Protein AF-A0A2I0PU85-F1 (afdb_monomer_lite)

Radius of gyration: 29.71 Å; chains: 1; bounding box: 86×50×60 Å

Secondary structure (DSSP, 8-state):
---------------PPPP-------------------------TTS--EEEETTT--EE-TTT-BGGGTB-TT--GGGS-TT---TTT---SSS---GGGEEEE---EEEETTT--EEETTT-BGGGTB-TT--STTS-TT-B-TTTTT-TTTHHHH---BGGGEEE---

Sequence (171 aa):
MVGKPEGTKVTAAARKKTPVKSAVKVQPKKTVKKSAAKRGTKKSAATAVRYKCRLCGYIYSPLRGEPHNGIPAGTPFEDLPDTYLCPVCGYQGKGKIGKWGFEEWSPTRYLCSMCSYVYDEKRGEPHRGIKPGTKFEDLPDDYVCPVCAQDPKIRMQFGKVFKQGFEPLQA

Structure (mmCIF, N/CA/C/O backbone):
data_AF-A0A2I0PU85-F1
#
_entry.id   AF-A0A2I0PU85-F1
#
loop_
_atom_site.group_PDB
_atom_site.id
_atom_site.type_symbol
_atom_site.label_atom_id
_atom_site.label_alt_id
_atom_site.label_comp_id
_atom_site.label_asym_id
_atom_site.label_entity_id
_atom_site.label_seq_id
_atom_site.pdbx_PDB_ins_code
_atom_site.Cartn_x
_atom_site.Cartn_y
_atom_site.Cartn_z
_atom_site.occupancy
_atom_site.B_iso_or_equiv
_atom_site.auth_seq_id
_atom_site.auth_comp_id
_atom_site.auth_asym_id
_atom_site.auth_atom_id
_atom_site.pdbx_PDB_model_num
ATOM 1 N N . MET A 1 1 ? -68.448 -28.374 -24.353 1.00 41.25 1 MET A N 1
ATOM 2 C CA . MET A 1 1 ? -68.102 -29.159 -23.151 1.00 41.25 1 MET A CA 1
ATOM 3 C C . MET A 1 1 ? -67.106 -28.346 -22.338 1.00 41.25 1 MET A C 1
ATOM 5 O O . MET A 1 1 ? -66.089 -27.986 -22.905 1.00 41.25 1 MET A O 1
ATOM 9 N N . VAL A 1 2 ? -67.462 -28.040 -21.081 1.00 50.91 2 VAL A N 1
ATOM 10 C CA . VAL A 1 2 ? -66.603 -27.609 -19.949 1.00 50.91 2 VAL A CA 1
ATOM 11 C C . VAL A 1 2 ? -65.768 -26.334 -20.197 1.00 50.91 2 VAL A C 1
ATOM 13 O O . VAL A 1 2 ? -64.812 -26.338 -20.951 1.00 50.91 2 VAL A O 1
ATOM 16 N N . GLY A 1 3 ? -66.107 -25.159 -19.665 1.00 39.75 3 GLY A N 1
ATOM 17 C CA . GLY A 1 3 ? -66.271 -24.859 -18.240 1.00 39.75 3 GLY A CA 1
ATOM 18 C C . GLY A 1 3 ? -65.066 -24.022 -17.785 1.00 39.75 3 GLY A C 1
ATOM 19 O O . GLY A 1 3 ? -63.984 -24.562 -17.589 1.00 39.75 3 GLY A O 1
ATOM 20 N N . LYS A 1 4 ? -65.236 -22.699 -17.672 1.00 50.06 4 LYS A N 1
ATOM 21 C CA . LYS A 1 4 ? -64.219 -21.745 -17.198 1.00 50.06 4 LYS A CA 1
ATOM 22 C C . LYS A 1 4 ? -64.667 -21.226 -15.822 1.00 50.06 4 LYS A C 1
ATOM 24 O O . LYS A 1 4 ? -65.706 -20.571 -15.794 1.00 50.06 4 LYS A O 1
ATOM 29 N N . PRO A 1 5 ? -63.958 -21.503 -14.713 1.00 54.19 5 PRO A N 1
ATOM 30 C CA . PRO A 1 5 ? -64.242 -20.864 -13.424 1.00 54.19 5 PRO A CA 1
ATOM 31 C C . PRO A 1 5 ? -63.604 -19.459 -13.391 1.00 54.19 5 PRO A C 1
ATOM 33 O O . PRO A 1 5 ? -62.509 -19.258 -13.916 1.00 54.19 5 PRO A O 1
ATOM 36 N N . GLU A 1 6 ? -64.383 -18.415 -13.087 1.00 38.94 6 GLU A N 1
ATOM 37 C CA . GLU A 1 6 ? -64.541 -17.787 -11.754 1.00 38.94 6 GLU A CA 1
ATOM 38 C C . GLU A 1 6 ? -63.196 -17.262 -11.201 1.00 38.94 6 GLU A C 1
ATOM 40 O O . GLU A 1 6 ? -62.241 -18.007 -11.058 1.00 38.94 6 GLU A O 1
ATOM 45 N N . GLY A 1 7 ? -62.972 -15.977 -10.920 1.00 40.56 7 GLY A N 1
ATOM 46 C CA . GLY A 1 7 ? -63.880 -14.970 -10.384 1.00 40.56 7 GLY A CA 1
ATOM 47 C C . GLY A 1 7 ? -63.516 -14.704 -8.921 1.00 40.56 7 GLY A C 1
ATOM 48 O O . GLY A 1 7 ? -64.234 -15.151 -8.039 1.00 40.56 7 GLY A O 1
ATOM 49 N N . THR A 1 8 ? -62.433 -13.961 -8.648 1.00 41.56 8 THR A N 1
ATOM 50 C CA . THR A 1 8 ? -62.099 -13.523 -7.277 1.00 41.56 8 THR A CA 1
ATOM 51 C C . THR A 1 8 ? -61.961 -12.008 -7.215 1.00 41.56 8 THR A C 1
ATOM 53 O O . THR A 1 8 ? -61.040 -11.410 -7.770 1.00 41.56 8 THR A O 1
ATOM 56 N N . LYS A 1 9 ? -62.926 -11.398 -6.521 1.00 42.59 9 LYS A N 1
ATOM 57 C CA . LYS A 1 9 ? -62.986 -9.987 -6.135 1.00 42.59 9 LYS A CA 1
ATOM 58 C C . LYS A 1 9 ? -61.794 -9.616 -5.251 1.00 42.59 9 LYS A C 1
ATOM 60 O O . LYS A 1 9 ? -61.549 -10.277 -4.248 1.00 42.59 9 LYS A O 1
ATOM 65 N N . VAL A 1 10 ? -61.158 -8.484 -5.543 1.00 40.62 10 VAL A N 1
ATOM 66 C CA . VAL A 1 10 ? -60.330 -7.760 -4.570 1.00 40.62 10 VAL A CA 1
ATOM 67 C C . VAL A 1 10 ? -61.111 -6.518 -4.151 1.00 40.62 10 VAL A C 1
ATOM 69 O O . VAL A 1 10 ? -61.291 -5.583 -4.926 1.00 40.62 10 VAL A O 1
ATOM 72 N N . THR A 1 11 ? -61.654 -6.545 -2.938 1.00 37.84 11 THR A N 1
ATOM 73 C CA . THR A 1 11 ? -62.375 -5.424 -2.329 1.00 37.84 11 THR A CA 1
ATOM 74 C C . THR A 1 11 ? -61.402 -4.411 -1.736 1.00 37.84 11 THR A C 1
ATOM 76 O O . THR A 1 11 ? -60.518 -4.766 -0.958 1.00 37.84 11 THR A O 1
ATOM 79 N N . ALA A 1 12 ? -61.614 -3.138 -2.069 1.00 40.38 12 ALA A N 1
ATOM 80 C CA . ALA A 1 12 ? -60.978 -1.989 -1.445 1.00 40.38 12 ALA A CA 1
ATOM 81 C C . ALA A 1 12 ? -61.403 -1.846 0.028 1.00 40.38 12 ALA A C 1
ATOM 83 O O . ALA A 1 12 ? -62.591 -1.887 0.342 1.00 40.38 12 ALA A O 1
ATOM 84 N N . ALA A 1 13 ? -60.439 -1.610 0.922 1.00 39.91 13 ALA A N 1
ATOM 85 C CA . ALA A 1 13 ? -60.692 -1.195 2.298 1.00 39.91 13 ALA A CA 1
ATOM 86 C C . ALA A 1 13 ? -59.975 0.131 2.576 1.00 39.91 13 ALA A C 1
ATOM 88 O O . ALA A 1 13 ? -58.750 0.204 2.691 1.00 39.91 13 ALA A O 1
ATOM 89 N N . ALA A 1 14 ? -60.779 1.189 2.671 1.00 44.66 14 ALA A N 1
ATOM 90 C CA . ALA A 1 14 ? -60.387 2.521 3.092 1.00 44.66 14 ALA A CA 1
ATOM 91 C C . ALA A 1 14 ? -59.813 2.495 4.519 1.00 44.66 14 ALA A C 1
ATOM 93 O O . ALA A 1 14 ? -60.492 2.112 5.474 1.00 44.66 14 ALA A O 1
ATOM 94 N N . ARG A 1 15 ? -58.565 2.946 4.684 1.00 48.22 15 ARG A N 1
ATOM 95 C CA . ARG A 1 15 ? -57.975 3.201 6.003 1.00 48.22 15 ARG A CA 1
ATOM 96 C C . ARG A 1 15 ? -58.310 4.624 6.444 1.00 48.22 15 ARG A C 1
ATOM 98 O O . ARG A 1 15 ? -57.874 5.604 5.845 1.00 48.22 15 ARG A O 1
ATOM 105 N N . LYS A 1 16 ? -59.126 4.702 7.495 1.00 41.44 16 LYS A N 1
ATOM 106 C CA . LYS A 1 16 ? -59.540 5.922 8.193 1.00 41.44 16 LYS A CA 1
ATOM 107 C C . LYS A 1 16 ? -58.315 6.625 8.795 1.00 41.44 16 LYS A C 1
ATOM 109 O O . LYS A 1 16 ? -57.494 5.987 9.450 1.00 41.44 16 LYS A O 1
ATOM 114 N N . LYS A 1 17 ? -58.206 7.938 8.568 1.00 44.88 17 LYS A N 1
ATOM 115 C CA . LYS A 1 17 ? -57.221 8.819 9.209 1.00 44.88 17 LYS A CA 1
ATOM 116 C C . LYS A 1 17 ? -57.686 9.124 10.634 1.00 44.88 17 LYS A C 1
ATOM 118 O O . LYS A 1 17 ? -58.741 9.726 10.812 1.00 44.88 17 LYS A O 1
ATOM 123 N N . THR A 1 18 ? -56.896 8.733 11.626 1.00 39.25 18 THR A N 1
ATOM 124 C CA . THR A 1 18 ? -57.091 9.130 13.027 1.00 39.25 18 THR A CA 1
ATOM 125 C C . THR A 1 18 ? -56.241 10.371 13.315 1.00 39.25 18 THR A C 1
ATOM 127 O O . THR A 1 18 ? -55.058 10.371 12.966 1.00 39.25 18 THR A O 1
ATOM 130 N N . PRO A 1 19 ? -56.785 11.430 13.941 1.00 48.12 19 PRO A N 1
ATOM 131 C CA . PRO A 1 19 ? -55.993 12.568 14.375 1.00 48.12 19 PRO A CA 1
ATOM 132 C C . PRO A 1 19 ? -55.346 12.232 15.719 1.00 48.12 19 PRO A C 1
ATOM 134 O O . PRO A 1 19 ? -56.034 11.873 16.672 1.00 48.12 19 PRO A O 1
ATOM 137 N N . VAL A 1 20 ? -54.027 12.371 15.817 1.00 46.03 20 VAL A N 1
ATOM 138 C CA . VAL A 1 20 ? -53.319 12.276 17.099 1.00 46.03 20 VAL A CA 1
ATOM 139 C C . VAL A 1 20 ? -52.829 13.675 17.455 1.00 46.03 20 VAL A C 1
ATOM 141 O O . VAL A 1 20 ? -51.819 14.151 16.947 1.00 46.03 20 VAL A O 1
ATOM 144 N N . LYS A 1 21 ? -53.591 14.363 18.309 1.00 43.50 21 LYS A N 1
ATOM 145 C CA . LYS A 1 21 ? -53.081 15.464 19.127 1.00 43.50 21 LYS A CA 1
ATOM 146 C C . LYS A 1 21 ? -52.653 14.846 20.448 1.00 43.50 21 LYS A C 1
ATOM 148 O O . LYS A 1 21 ? -53.506 14.293 21.134 1.00 43.50 21 LYS A O 1
ATOM 153 N N . SER A 1 22 ? -51.386 14.972 20.827 1.00 37.56 22 SER A N 1
ATOM 154 C CA . SER A 1 22 ? -51.010 15.130 22.235 1.00 37.56 22 SER A CA 1
ATOM 155 C C . SER A 1 22 ? -49.571 15.599 22.366 1.00 37.56 22 SER A C 1
ATOM 157 O O . SER A 1 22 ? -48.635 15.022 21.821 1.00 37.56 22 SER A O 1
ATOM 159 N N . ALA A 1 23 ? -49.453 16.702 23.090 1.00 44.97 23 ALA A N 1
ATOM 160 C CA . ALA A 1 23 ? -48.234 17.360 23.486 1.00 44.97 23 ALA A CA 1
ATOM 161 C C . ALA A 1 23 ? -47.425 16.486 24.453 1.00 44.97 23 ALA A C 1
ATOM 163 O O . ALA A 1 23 ? -47.966 16.000 25.443 1.00 44.97 23 ALA A O 1
ATOM 164 N N . VAL A 1 24 ? -46.114 16.380 24.222 1.00 37.47 24 VAL A N 1
ATOM 165 C CA . VAL A 1 24 ? -45.148 15.975 25.252 1.00 37.47 24 VAL A CA 1
ATOM 166 C C . VAL A 1 24 ? -43.969 16.950 25.247 1.00 37.47 24 VAL A C 1
ATOM 168 O O . VAL A 1 24 ? -43.038 16.868 24.456 1.00 37.47 24 VAL A O 1
ATOM 171 N N . LYS A 1 25 ? -44.113 17.937 26.134 1.00 37.56 25 LYS A N 1
ATOM 172 C CA . LYS A 1 25 ? -43.123 18.565 27.022 1.00 37.56 25 LYS A CA 1
ATOM 173 C C . LYS A 1 25 ? -41.637 18.440 26.627 1.00 37.56 25 LYS A C 1
ATOM 175 O O . LYS A 1 25 ? -40.956 17.478 26.970 1.00 37.56 25 LYS A O 1
ATOM 180 N N . VAL A 1 26 ? -41.123 19.515 26.031 1.00 38.62 26 VAL A N 1
ATOM 181 C CA . VAL A 1 26 ? -39.693 19.850 25.976 1.00 38.62 26 VAL A CA 1
ATOM 182 C C . VAL A 1 26 ? -39.191 20.140 27.394 1.00 38.62 26 VAL A C 1
ATOM 184 O O . VAL A 1 26 ? -39.757 20.973 28.099 1.00 38.62 26 VAL A O 1
ATOM 187 N N . GLN A 1 27 ? -38.120 19.460 27.803 1.00 41.78 27 GLN A N 1
ATOM 188 C CA . GLN A 1 27 ? -37.343 19.745 29.011 1.00 41.78 27 GLN A CA 1
ATOM 189 C C . GLN A 1 27 ? -35.835 19.575 28.730 1.00 41.78 27 GLN A C 1
ATOM 191 O O . GLN A 1 27 ? -35.460 18.980 27.721 1.00 41.78 27 GLN A O 1
ATOM 196 N N . PRO A 1 28 ? -34.969 20.210 29.539 1.00 38.53 28 PRO A N 1
ATOM 197 C CA . PRO A 1 28 ? -33.963 21.138 29.036 1.00 38.53 28 PRO A CA 1
ATOM 198 C C . PRO A 1 28 ? -32.582 20.526 28.789 1.00 38.53 28 PRO A C 1
ATOM 200 O O . PRO A 1 28 ? -32.187 19.508 29.353 1.00 38.53 28 PRO A O 1
ATOM 203 N N . LYS A 1 29 ? -31.831 21.260 27.962 1.00 44.62 29 LYS A N 1
ATOM 204 C CA . LYS A 1 29 ? -30.399 21.141 27.678 1.00 44.62 29 LYS A CA 1
ATOM 205 C C . LYS A 1 29 ? -29.598 20.858 28.959 1.00 44.62 29 LYS A C 1
ATOM 207 O O . LYS A 1 29 ? -29.402 21.759 29.772 1.00 44.62 29 LYS A O 1
ATOM 212 N N . LYS A 1 30 ? -29.070 19.637 29.106 1.00 32.72 30 LYS A N 1
ATOM 213 C CA . LYS A 1 30 ? -27.942 19.381 30.009 1.00 32.72 30 LYS A CA 1
ATOM 214 C C . LYS A 1 30 ? -26.648 19.611 29.241 1.00 32.72 30 LYS A C 1
ATOM 216 O O . LYS A 1 30 ? -26.275 18.870 28.339 1.00 32.72 30 LYS A O 1
ATOM 221 N N . THR A 1 31 ? -26.028 20.718 29.607 1.00 37.00 31 THR A N 1
ATOM 222 C CA . THR A 1 31 ? -24.678 21.161 29.294 1.00 37.00 31 THR A CA 1
ATOM 223 C C . THR A 1 31 ? -23.666 20.033 29.493 1.00 37.00 31 THR A C 1
ATOM 225 O O . THR A 1 31 ? -23.264 19.723 30.614 1.00 37.00 31 THR A O 1
ATOM 228 N N . VAL A 1 32 ? -23.206 19.437 28.391 1.00 35.09 32 VAL A N 1
ATOM 229 C CA . VAL A 1 32 ? -21.965 18.659 28.408 1.00 35.09 32 VAL A CA 1
ATOM 230 C C . VAL A 1 32 ? -20.827 19.663 28.523 1.00 35.09 32 VAL A C 1
ATOM 232 O O . VAL A 1 32 ? -20.550 20.445 27.611 1.00 35.09 32 VAL A O 1
ATOM 235 N N . LYS A 1 33 ? -20.224 19.685 29.710 1.00 33.19 33 LYS A N 1
ATOM 236 C CA . LYS A 1 33 ? -19.047 20.480 30.033 1.00 33.19 33 LYS A CA 1
ATOM 237 C C . LYS A 1 33 ? -17.929 20.113 29.056 1.00 33.19 33 LYS A C 1
ATOM 239 O O . LYS A 1 33 ? -17.494 18.965 29.001 1.00 33.19 33 LYS A O 1
ATOM 244 N N . LYS A 1 34 ? -17.470 21.114 28.299 1.00 40.72 34 LYS A N 1
ATOM 245 C CA . LYS A 1 34 ? -16.175 21.114 27.614 1.00 40.72 34 LYS A CA 1
ATOM 246 C C . LYS A 1 34 ? -15.091 20.894 28.669 1.00 40.72 34 LYS A C 1
ATOM 248 O O . LYS A 1 34 ? -14.683 21.841 29.335 1.00 40.72 34 LYS A O 1
ATOM 253 N N . SER A 1 35 ? -14.631 19.658 28.810 1.00 37.69 35 SER A N 1
ATOM 254 C CA . SER A 1 35 ? -13.388 19.367 29.513 1.00 37.69 35 SER A CA 1
ATOM 255 C C . SER A 1 35 ? -12.256 19.372 28.496 1.00 37.69 35 SER A C 1
ATOM 257 O O . SER A 1 35 ? -12.188 18.530 27.607 1.00 37.69 35 SER A O 1
ATOM 259 N N . ALA A 1 36 ? -11.446 20.420 28.625 1.00 37.94 36 ALA A N 1
ATOM 260 C CA . ALA A 1 36 ? -10.129 20.667 28.061 1.00 37.94 36 ALA A CA 1
ATOM 261 C C . ALA A 1 36 ? -9.517 19.516 27.242 1.00 37.94 36 ALA A C 1
ATOM 263 O O . ALA A 1 36 ? -8.975 18.553 27.786 1.00 37.94 36 ALA A O 1
ATOM 264 N N . ALA A 1 37 ? -9.504 19.702 25.921 1.00 33.12 37 ALA A N 1
ATOM 265 C CA . ALA A 1 37 ? -8.564 19.028 25.043 1.00 33.12 37 ALA A CA 1
ATOM 266 C C . ALA A 1 37 ? -7.142 19.423 25.473 1.00 33.12 37 ALA A C 1
ATOM 268 O O . ALA A 1 37 ? -6.676 20.533 25.202 1.00 33.12 37 ALA A O 1
ATOM 269 N N . LYS A 1 38 ? -6.459 18.519 26.186 1.00 37.50 38 LYS A N 1
ATOM 270 C CA . LYS A 1 38 ? -5.011 18.601 26.368 1.00 37.50 38 LYS A CA 1
ATOM 271 C C . LYS A 1 38 ? -4.380 18.523 24.983 1.00 37.50 38 LYS A C 1
ATOM 273 O O . LYS A 1 38 ? -4.547 17.552 24.251 1.00 37.50 38 LYS A O 1
ATOM 278 N N . ARG A 1 39 ? -3.689 19.606 24.647 1.00 46.16 39 ARG A N 1
ATOM 279 C CA . ARG A 1 39 ? -2.899 19.831 23.442 1.00 46.16 39 ARG A CA 1
ATOM 280 C C . ARG A 1 39 ? -1.765 18.800 23.402 1.00 46.16 39 ARG A C 1
ATOM 282 O O . ARG A 1 39 ? -0.688 19.042 23.933 1.00 46.16 39 ARG A O 1
ATOM 289 N N . GLY A 1 40 ? -2.060 17.631 22.838 1.00 39.81 40 GLY A N 1
ATOM 290 C CA . GLY A 1 40 ? -1.097 16.581 22.530 1.00 39.81 40 GLY A CA 1
ATOM 291 C C . GLY A 1 40 ? -0.293 16.960 21.292 1.00 39.81 40 GLY A C 1
ATOM 292 O O . GLY A 1 40 ? -0.832 17.431 20.293 1.00 39.81 40 GLY A O 1
ATOM 293 N N . THR A 1 41 ? 1.016 16.824 21.411 1.00 38.12 41 THR A N 1
ATOM 294 C CA . THR A 1 41 ? 2.051 17.127 20.424 1.00 38.12 41 THR A CA 1
ATOM 295 C C . THR A 1 41 ? 1.756 16.540 19.045 1.00 38.12 41 THR A C 1
ATOM 297 O O . THR A 1 41 ? 1.561 15.337 18.901 1.00 38.12 41 THR A O 1
ATOM 300 N N . LYS A 1 42 ? 1.789 17.403 18.021 1.00 43.69 42 LYS A N 1
ATOM 301 C CA . LYS A 1 42 ? 1.755 17.036 16.600 1.00 43.69 42 LYS A CA 1
ATOM 302 C C . LYS A 1 42 ? 2.964 16.149 16.272 1.00 43.69 42 LYS A C 1
ATOM 304 O O . LYS A 1 42 ? 4.040 16.674 15.998 1.00 43.69 42 LYS A O 1
ATOM 309 N N . LYS A 1 43 ? 2.806 14.824 16.293 1.00 43.44 43 LYS A N 1
ATOM 310 C CA . LYS A 1 43 ? 3.747 13.910 15.634 1.00 43.44 43 LYS A CA 1
ATOM 311 C C . LYS A 1 43 ? 3.242 13.663 14.210 1.00 43.44 43 LYS A C 1
ATOM 313 O O . LYS A 1 43 ? 2.052 13.479 13.987 1.00 43.44 43 LYS A O 1
ATOM 318 N N . SER A 1 44 ? 4.158 13.816 13.263 1.00 40.44 44 SER A N 1
ATOM 319 C CA . SER A 1 44 ? 3.919 14.066 11.842 1.00 40.44 44 SER A CA 1
ATOM 320 C C . SER A 1 44 ? 3.035 13.020 11.149 1.00 40.44 44 SER A C 1
ATOM 322 O O . SER A 1 44 ? 3.341 11.832 11.134 1.00 40.44 44 SER A O 1
ATOM 324 N N . ALA A 1 45 ? 1.973 13.505 10.510 1.00 47.50 45 ALA A N 1
ATOM 325 C CA . ALA A 1 45 ? 0.986 12.764 9.727 1.00 47.50 45 ALA A CA 1
ATOM 326 C C . ALA A 1 45 ? 1.491 12.337 8.322 1.00 47.50 45 ALA A C 1
ATOM 328 O O . ALA A 1 45 ? 0.698 11.995 7.458 1.00 47.50 45 ALA A O 1
ATOM 329 N N . ALA A 1 46 ? 2.795 12.376 8.039 1.00 48.88 46 ALA A N 1
ATOM 330 C CA . ALA A 1 46 ? 3.325 12.061 6.702 1.00 48.88 46 ALA A CA 1
ATOM 331 C C . ALA A 1 46 ? 3.828 10.609 6.549 1.00 48.88 46 ALA A C 1
ATOM 333 O O . ALA A 1 46 ? 4.112 10.167 5.441 1.00 48.88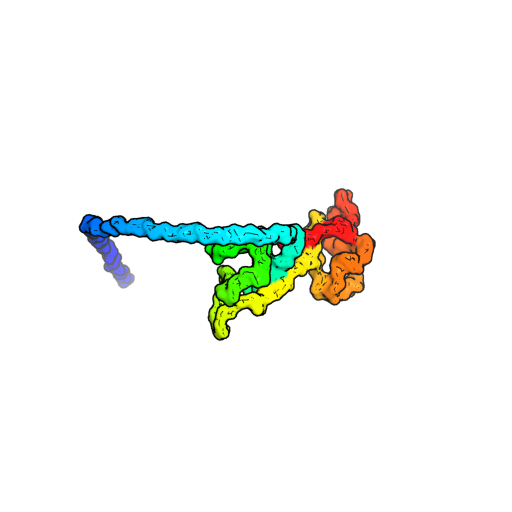 46 ALA A O 1
ATOM 334 N N . THR A 1 47 ? 3.922 9.846 7.642 1.00 56.81 47 THR A N 1
ATOM 335 C CA . THR A 1 47 ? 4.486 8.479 7.649 1.00 56.81 47 THR A CA 1
ATOM 336 C C . THR A 1 47 ? 3.690 7.576 8.591 1.00 56.81 47 THR A C 1
ATOM 338 O O . THR A 1 47 ? 4.244 6.856 9.416 1.00 56.81 47 THR A O 1
ATOM 341 N N . ALA A 1 48 ? 2.361 7.675 8.556 1.00 68.62 48 ALA A N 1
ATOM 342 C CA . ALA A 1 48 ? 1.534 6.835 9.409 1.00 68.62 48 ALA A CA 1
ATOM 343 C C . ALA A 1 48 ? 1.331 5.461 8.764 1.00 68.62 48 ALA A C 1
ATOM 345 O O . ALA A 1 48 ? 0.686 5.335 7.720 1.00 68.62 48 ALA A O 1
ATOM 346 N N . VAL A 1 49 ? 1.873 4.441 9.423 1.00 82.50 49 VAL A N 1
ATOM 347 C CA . VAL A 1 49 ? 1.575 3.033 9.166 1.00 82.50 49 VAL A CA 1
ATOM 348 C C . VAL A 1 49 ? 0.062 2.816 9.244 1.00 82.50 49 VAL A C 1
ATOM 350 O O . VAL A 1 49 ? -0.613 3.330 10.140 1.00 82.50 49 VAL A O 1
ATOM 353 N N . ARG A 1 50 ? -0.483 2.079 8.276 1.00 88.06 50 ARG A N 1
ATOM 354 C CA . ARG A 1 50 ? -1.896 1.692 8.251 1.00 88.06 50 ARG A CA 1
ATOM 355 C C . ARG A 1 50 ? -2.045 0.281 8.786 1.00 88.06 50 ARG A C 1
ATOM 357 O O . ARG A 1 50 ? -1.071 -0.446 8.916 1.00 88.06 50 ARG A O 1
ATOM 364 N N . TYR A 1 51 ? -3.271 -0.107 9.095 1.00 91.12 51 TYR A N 1
ATOM 365 C CA . TYR A 1 51 ? -3.546 -1.371 9.761 1.00 91.12 51 TYR A CA 1
ATOM 366 C C . TYR A 1 51 ? -4.690 -2.088 9.067 1.00 91.12 51 TYR A C 1
ATOM 368 O O . TYR A 1 51 ? -5.762 -1.516 8.890 1.00 91.12 51 TYR A O 1
ATOM 376 N N . LYS A 1 52 ? -4.489 -3.343 8.670 1.00 90.31 52 LYS A N 1
ATOM 377 C CA . LYS A 1 52 ? -5.490 -4.140 7.962 1.00 90.31 52 LYS A CA 1
ATOM 378 C C . LYS A 1 52 ? -6.150 -5.126 8.910 1.00 90.31 52 LYS A C 1
ATOM 380 O O . LYS A 1 52 ? -5.486 -5.918 9.567 1.00 90.31 52 LYS A O 1
ATOM 385 N N . CYS A 1 53 ? -7.474 -5.121 8.947 1.00 90.31 53 CYS A N 1
ATOM 386 C CA . CYS A 1 53 ? -8.250 -6.139 9.628 1.00 90.31 53 CYS A CA 1
ATOM 387 C C . CYS A 1 53 ? -7.995 -7.497 8.965 1.00 90.31 53 CYS A C 1
ATOM 389 O O . CYS A 1 53 ? -8.275 -7.681 7.778 1.00 90.31 53 CYS A O 1
ATOM 391 N N . ARG A 1 54 ? -7.525 -8.468 9.746 1.00 87.31 54 ARG A N 1
ATOM 392 C CA . ARG A 1 54 ? -7.211 -9.823 9.273 1.00 87.31 54 ARG A CA 1
ATOM 393 C C . ARG A 1 54 ? -8.444 -10.605 8.811 1.00 87.31 54 ARG A C 1
ATOM 395 O O . ARG A 1 54 ? -8.302 -11.567 8.069 1.00 87.31 54 ARG A O 1
ATOM 402 N N . LEU A 1 55 ? -9.643 -10.193 9.235 1.00 87.31 55 LEU A N 1
ATOM 403 C CA . LEU A 1 55 ? -10.894 -10.897 8.936 1.00 87.31 55 LEU A CA 1
ATOM 404 C C . LEU A 1 55 ? -11.567 -10.408 7.653 1.00 87.31 55 LEU A C 1
ATOM 406 O O . LEU A 1 55 ? -11.936 -11.214 6.809 1.00 87.31 55 LEU A O 1
ATOM 410 N N . CYS A 1 56 ? -11.745 -9.093 7.508 1.00 88.62 56 CYS A N 1
ATOM 411 C CA . CYS A 1 56 ? -12.476 -8.516 6.374 1.00 88.62 56 CYS A CA 1
ATOM 412 C C . CYS A 1 56 ? -11.618 -7.658 5.444 1.00 88.62 56 CYS A C 1
ATOM 414 O O . CYS A 1 56 ? -12.104 -7.176 4.427 1.00 88.62 56 CYS A O 1
ATOM 416 N N . GLY A 1 57 ? -10.351 -7.428 5.790 1.00 87.25 57 GLY A N 1
ATOM 417 C CA . GLY A 1 57 ? -9.439 -6.627 4.985 1.00 87.25 57 GLY A CA 1
ATOM 418 C C . GLY A 1 57 ? -9.650 -5.116 5.060 1.00 87.25 57 GLY A C 1
ATOM 419 O O . GLY A 1 57 ? -8.958 -4.406 4.335 1.00 87.25 57 GLY A O 1
ATOM 420 N N . TYR A 1 58 ? -10.543 -4.615 5.923 1.00 90.38 58 TYR A N 1
ATOM 421 C CA . TYR A 1 58 ? -10.673 -3.178 6.185 1.00 90.38 58 TYR A CA 1
ATOM 422 C C . TYR A 1 58 ? -9.332 -2.567 6.597 1.00 90.38 58 TYR A C 1
ATOM 424 O O . TYR A 1 58 ? -8.626 -3.148 7.416 1.00 90.38 58 TYR A O 1
ATOM 432 N N . ILE A 1 59 ? -9.007 -1.389 6.069 1.00 91.19 59 ILE A N 1
ATOM 433 C CA . ILE A 1 59 ? -7.757 -0.687 6.355 1.00 91.19 59 ILE A CA 1
ATOM 434 C C . ILE A 1 59 ? -8.051 0.543 7.210 1.00 91.19 59 ILE A C 1
ATOM 436 O O . ILE A 1 59 ? -8.655 1.509 6.740 1.00 91.19 59 ILE A O 1
ATOM 440 N N . TYR A 1 60 ? -7.563 0.526 8.445 1.00 90.88 60 TYR A N 1
ATOM 441 C CA . TYR A 1 60 ? -7.468 1.703 9.289 1.00 90.88 60 TYR A CA 1
ATOM 442 C C . TYR A 1 60 ? -6.256 2.544 8.879 1.00 90.88 60 TYR A C 1
ATOM 444 O O . TYR A 1 60 ? -5.135 2.041 8.796 1.00 90.88 60 TYR A O 1
ATOM 452 N N . SER A 1 61 ? -6.472 3.839 8.654 1.00 91.31 61 SER A N 1
ATOM 453 C CA . SER A 1 61 ? -5.400 4.806 8.429 1.00 91.31 61 SER A CA 1
ATOM 454 C C . SER A 1 61 ? -5.449 5.878 9.508 1.00 91.31 61 SER A C 1
ATOM 456 O O . SER A 1 61 ? -6.451 6.595 9.564 1.00 91.31 61 SER A O 1
ATOM 458 N N . PRO A 1 62 ? -4.381 6.062 10.310 1.00 91.56 62 PRO A N 1
ATOM 459 C CA . PRO A 1 62 ? -4.311 7.155 11.272 1.00 91.56 62 PRO A CA 1
ATOM 460 C C . PRO A 1 62 ? -4.545 8.520 10.634 1.00 91.56 62 PRO A C 1
ATOM 462 O O . PRO A 1 62 ? -5.147 9.382 11.254 1.00 91.56 62 PRO A O 1
ATOM 465 N N . LEU A 1 63 ? -4.136 8.717 9.376 1.00 89.69 63 LEU A N 1
ATOM 466 C CA . LEU A 1 63 ? -4.305 9.992 8.667 1.00 89.69 63 LEU A CA 1
ATOM 467 C C . LEU A 1 63 ? -5.769 10.343 8.455 1.00 89.69 63 LEU A C 1
ATOM 469 O O . LEU A 1 63 ? -6.153 11.506 8.529 1.00 89.69 63 LEU A O 1
ATOM 473 N N . ARG A 1 64 ? -6.581 9.318 8.201 1.00 90.62 64 ARG A N 1
ATOM 474 C CA . ARG A 1 64 ? -8.016 9.457 7.988 1.00 90.62 64 ARG A CA 1
ATOM 475 C C . ARG A 1 64 ? -8.793 9.407 9.302 1.00 90.62 64 ARG A C 1
ATOM 477 O O . ARG A 1 64 ? -9.792 10.111 9.433 1.00 90.62 64 ARG A O 1
ATOM 484 N N . GLY A 1 65 ? -8.351 8.580 10.249 1.00 91.69 65 GLY A N 1
ATOM 485 C CA . GLY A 1 65 ? -9.153 8.181 11.402 1.00 91.69 65 GLY A CA 1
ATOM 486 C C . GLY A 1 65 ? -10.492 7.568 10.975 1.00 91.69 65 GLY A C 1
ATOM 487 O O . GLY A 1 65 ? -10.668 7.123 9.837 1.00 91.69 65 GLY A O 1
ATOM 488 N N . GLU A 1 66 ? -11.469 7.604 11.876 1.00 90.62 66 GLU A N 1
ATOM 489 C CA . GLU A 1 66 ? -12.859 7.217 11.617 1.00 90.62 66 GLU A CA 1
ATOM 490 C C . GLU A 1 66 ? -13.844 8.181 12.296 1.00 90.62 66 GLU A C 1
ATOM 492 O O . GLU A 1 66 ? -14.432 7.860 13.335 1.00 90.62 66 GLU A O 1
ATOM 497 N N . PRO A 1 67 ? -14.072 9.372 11.711 1.00 91.19 67 PRO A N 1
ATOM 498 C CA . PRO A 1 67 ? -14.888 10.409 12.343 1.00 91.19 67 PRO A CA 1
ATOM 499 C C . PRO A 1 67 ? -16.319 9.961 12.677 1.00 91.19 67 PRO A C 1
ATOM 501 O O . PRO A 1 67 ? -16.866 10.365 13.699 1.00 91.19 67 PRO A O 1
ATOM 504 N N . HIS A 1 68 ? -16.908 9.078 11.861 1.00 86.25 68 HIS A N 1
ATOM 505 C CA . HIS A 1 68 ? -18.240 8.512 12.110 1.00 86.25 68 HIS A CA 1
ATOM 506 C C . HIS A 1 68 ? -18.306 7.618 13.358 1.00 86.25 68 HIS A C 1
ATOM 508 O O . HIS A 1 68 ? -19.370 7.500 13.957 1.00 86.25 68 HIS A O 1
ATOM 514 N N . ASN A 1 69 ? -17.172 7.052 13.776 1.00 85.06 69 ASN A N 1
ATOM 515 C CA . ASN A 1 69 ? -17.038 6.216 14.969 1.00 85.06 69 ASN A CA 1
ATOM 516 C C . ASN A 1 69 ? -16.385 6.970 16.1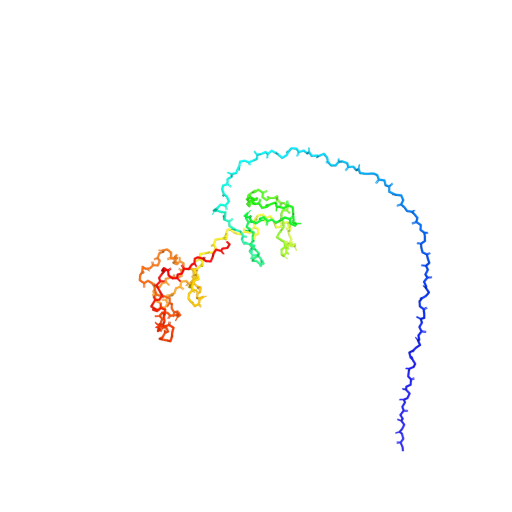39 1.00 85.06 69 ASN A C 1
ATOM 518 O O . ASN A 1 69 ? -15.985 6.360 17.128 1.00 85.06 69 ASN A O 1
ATOM 522 N N . GLY A 1 70 ? -16.264 8.298 16.036 1.00 89.00 70 GLY A N 1
ATOM 523 C CA . GLY A 1 70 ? -15.678 9.139 17.079 1.00 89.00 70 GLY A CA 1
ATOM 524 C C . GLY A 1 70 ? -14.149 9.098 17.156 1.00 89.00 70 GLY A C 1
ATOM 525 O O . GLY A 1 70 ? -13.590 9.594 18.131 1.00 89.00 70 GLY A O 1
ATOM 526 N N . ILE A 1 71 ? -13.468 8.547 16.148 1.00 91.00 71 ILE A N 1
ATOM 527 C CA . ILE A 1 71 ? -12.002 8.529 16.059 1.00 91.00 71 ILE A CA 1
ATOM 528 C C . ILE A 1 71 ? -11.573 9.638 15.092 1.00 91.00 71 ILE A C 1
ATOM 530 O O . ILE A 1 71 ? -11.812 9.521 13.889 1.00 91.00 71 ILE A O 1
ATOM 534 N N . PRO A 1 72 ? -10.985 10.746 15.563 1.00 92.94 72 PRO A N 1
ATOM 535 C CA . PRO A 1 72 ? 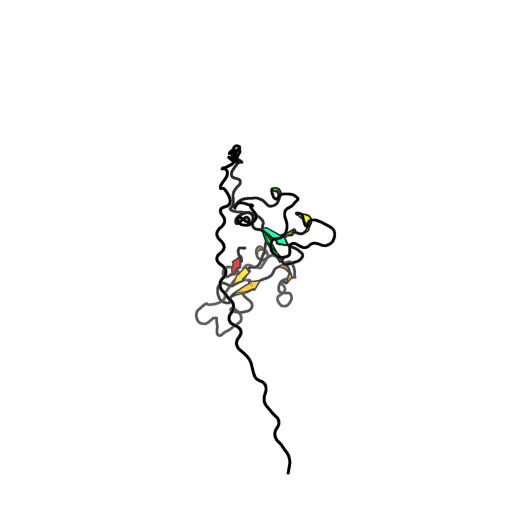-10.600 11.837 14.680 1.00 92.94 72 PRO A CA 1
ATOM 536 C C . PRO A 1 72 ? -9.454 11.445 13.735 1.00 92.94 72 PRO A C 1
ATOM 538 O O . PRO A 1 72 ? -8.667 10.536 13.996 1.00 92.94 72 PRO A O 1
ATOM 541 N N . ALA A 1 73 ? -9.341 12.177 12.627 1.00 93.50 73 ALA A N 1
ATOM 542 C CA . ALA A 1 73 ? -8.159 12.121 11.777 1.00 93.50 73 ALA A CA 1
ATOM 543 C C . ALA A 1 73 ? -6.900 12.474 12.588 1.00 93.50 73 ALA A C 1
ATOM 545 O O . ALA A 1 73 ? -6.905 13.395 13.407 1.00 93.50 73 ALA A O 1
ATOM 546 N N . GLY A 1 74 ? -5.821 11.742 12.348 1.00 90.81 74 GLY A N 1
ATOM 547 C CA . GLY A 1 74 ? -4.561 11.828 13.080 1.00 90.81 74 GLY A CA 1
ATOM 548 C C . GLY A 1 74 ? -4.455 10.910 14.301 1.00 90.81 74 GLY A C 1
ATOM 549 O O . GLY A 1 74 ? -3.391 10.898 14.913 1.00 90.81 74 GLY A O 1
ATOM 550 N N . THR A 1 75 ? -5.491 10.147 14.675 1.00 91.25 75 THR A N 1
ATOM 551 C CA . THR A 1 75 ? -5.398 9.198 15.799 1.00 91.25 75 THR A CA 1
ATOM 552 C C . THR A 1 75 ? -4.500 8.011 15.427 1.00 91.25 75 THR A C 1
ATOM 554 O O . THR A 1 75 ? -4.843 7.255 14.514 1.00 91.25 75 THR A O 1
ATOM 557 N N . PRO A 1 76 ? -3.354 7.801 16.095 1.00 91.56 76 PRO A N 1
ATOM 558 C CA . PRO A 1 76 ? -2.521 6.633 15.841 1.00 91.56 76 PRO A CA 1
ATOM 559 C C . PRO A 1 76 ? -3.227 5.360 16.325 1.00 91.56 76 PRO A C 1
ATOM 561 O O . PRO A 1 76 ? -4.133 5.403 17.159 1.00 91.56 76 PRO A O 1
ATOM 564 N N . PHE A 1 77 ? -2.842 4.211 15.775 1.00 88.75 77 PHE A N 1
ATOM 565 C CA . PHE A 1 77 ? -3.516 2.944 16.071 1.00 88.75 77 PHE A CA 1
ATOM 566 C C . PHE A 1 77 ? -3.349 2.528 17.539 1.00 88.75 77 PHE A C 1
ATOM 568 O O . PHE A 1 77 ? -4.241 1.931 18.137 1.00 88.75 77 PHE A O 1
ATOM 575 N N . GLU A 1 78 ? -2.233 2.911 18.152 1.00 87.31 78 GLU A N 1
ATOM 576 C CA . GLU A 1 78 ? -1.900 2.703 19.557 1.00 87.31 78 GLU A CA 1
ATOM 577 C C . GLU A 1 78 ? -2.800 3.508 20.500 1.00 87.31 78 GLU A C 1
ATOM 579 O O . GLU A 1 78 ? -3.017 3.069 21.627 1.00 87.31 78 GLU A O 1
ATOM 584 N N . ASP A 1 79 ? -3.388 4.609 20.030 1.00 89.75 79 ASP A N 1
ATOM 585 C CA . ASP A 1 79 ? -4.307 5.446 20.810 1.00 89.75 79 ASP A CA 1
ATOM 586 C C . ASP A 1 79 ? -5.778 5.051 20.606 1.00 89.75 79 ASP A C 1
ATOM 588 O O . ASP A 1 79 ? -6.674 5.636 21.221 1.00 89.75 79 ASP A O 1
ATOM 592 N N . LEU A 1 80 ? -6.059 4.047 19.764 1.00 87.88 80 LEU A N 1
ATOM 593 C CA . LEU A 1 80 ? -7.411 3.510 19.645 1.00 87.88 80 LEU A CA 1
ATOM 594 C C . LEU A 1 80 ? -7.858 2.893 20.978 1.00 87.88 80 LEU A C 1
ATOM 596 O O . LEU A 1 80 ? -7.068 2.192 21.625 1.00 87.88 80 LEU A O 1
ATOM 600 N N . PRO A 1 81 ? -9.125 3.110 21.380 1.00 83.94 81 PRO A N 1
ATOM 601 C CA . PRO A 1 81 ? -9.647 2.551 22.617 1.00 83.94 81 PRO A CA 1
ATOM 602 C C . PRO A 1 81 ? -9.650 1.021 22.554 1.00 83.94 81 PRO A C 1
ATOM 604 O O . PRO A 1 81 ? -9.868 0.434 21.497 1.00 83.94 81 PRO A O 1
ATOM 607 N N . ASP A 1 82 ? -9.523 0.353 23.699 1.00 77.38 82 ASP A N 1
ATOM 608 C CA . ASP A 1 82 ? -9.564 -1.121 23.766 1.00 77.38 82 ASP A CA 1
ATOM 609 C C . ASP A 1 82 ? -10.925 -1.704 23.346 1.00 77.38 82 ASP A C 1
ATOM 611 O O . ASP A 1 82 ? -11.071 -2.899 23.090 1.00 77.38 82 ASP A O 1
ATOM 615 N N . THR A 1 83 ? -11.944 -0.846 23.269 1.00 78.00 83 THR A N 1
ATOM 616 C CA . THR A 1 83 ? -13.282 -1.163 22.766 1.00 78.00 83 THR A CA 1
ATOM 617 C C . THR A 1 83 ? -13.466 -0.874 21.284 1.00 78.00 83 THR A C 1
ATOM 619 O O . THR A 1 83 ? -14.593 -0.984 20.805 1.00 78.00 83 THR A O 1
ATOM 622 N N . TYR A 1 84 ? -12.421 -0.439 20.584 1.00 83.81 84 TYR A N 1
ATOM 623 C CA . TYR A 1 84 ? -12.465 -0.229 19.146 1.00 83.81 84 TYR A CA 1
ATOM 624 C C . TYR A 1 84 ? -12.929 -1.510 18.452 1.00 83.81 84 TYR A C 1
ATOM 626 O O . TYR A 1 84 ? -12.531 -2.601 18.844 1.00 83.81 84 TYR A O 1
ATOM 634 N N . LEU A 1 85 ? -13.801 -1.374 17.455 1.00 84.31 85 LEU A N 1
ATOM 635 C CA . LEU A 1 85 ? -14.320 -2.478 16.659 1.00 84.31 85 LEU A CA 1
ATOM 636 C C . LEU A 1 85 ? -14.110 -2.135 15.192 1.00 84.31 85 LEU A C 1
ATOM 638 O O . LEU A 1 85 ? -14.331 -0.996 14.787 1.00 84.31 85 LEU A O 1
ATOM 642 N N . CYS A 1 86 ? -13.731 -3.132 14.390 1.00 87.88 86 CYS A N 1
ATOM 643 C CA . CYS A 1 86 ? -13.639 -2.941 12.949 1.00 87.88 86 CYS A CA 1
ATOM 644 C C . CYS A 1 86 ? -15.002 -2.473 12.398 1.00 87.88 86 CYS A C 1
ATOM 646 O O . CYS A 1 86 ? -15.984 -3.200 12.569 1.00 87.88 86 CYS A O 1
ATOM 648 N N . PRO A 1 87 ? -15.082 -1.325 11.703 1.00 87.25 87 PRO A N 1
ATOM 649 C CA . PRO A 1 87 ? -16.347 -0.760 11.223 1.00 87.25 87 PRO A CA 1
ATOM 650 C C . PRO A 1 87 ? -17.041 -1.609 10.157 1.00 87.25 87 PRO A C 1
ATOM 652 O O . PRO A 1 87 ? -18.236 -1.454 9.931 1.00 87.25 87 PRO A O 1
ATOM 655 N N . VAL A 1 88 ? -16.288 -2.472 9.470 1.00 87.69 88 VAL A N 1
ATOM 656 C CA . VAL A 1 88 ? -16.807 -3.278 8.362 1.00 87.69 88 VAL A CA 1
ATOM 657 C C . VAL A 1 88 ? -17.406 -4.580 8.871 1.00 87.69 88 VAL A C 1
ATOM 659 O O . VAL A 1 88 ? -18.565 -4.866 8.598 1.00 87.69 88 VAL A O 1
ATOM 662 N N . CYS A 1 89 ? -16.627 -5.389 9.593 1.00 85.94 89 CYS A N 1
ATOM 663 C CA . CYS A 1 89 ? -17.092 -6.712 10.008 1.00 85.94 89 CYS A CA 1
ATOM 664 C C . CYS A 1 89 ? -17.534 -6.788 11.464 1.00 85.94 89 CYS A C 1
ATOM 666 O O . CYS A 1 89 ? -18.220 -7.740 11.819 1.00 85.94 89 CYS A O 1
ATOM 668 N N . GLY A 1 90 ? -17.101 -5.846 12.310 1.00 78.06 90 GLY A N 1
ATOM 669 C CA . GLY A 1 90 ? -17.470 -5.772 13.724 1.00 78.06 90 GLY A CA 1
ATOM 670 C C . GLY A 1 90 ? -17.272 -7.063 14.525 1.00 78.06 90 GLY A C 1
ATOM 671 O O . GLY A 1 90 ? -17.896 -7.187 15.572 1.00 78.06 90 GLY A O 1
ATOM 672 N N . TYR A 1 91 ? -16.489 -8.031 14.019 1.00 65.62 91 TYR A N 1
ATOM 673 C CA . TYR A 1 91 ? -16.783 -9.453 14.238 1.00 65.62 91 TYR A CA 1
ATOM 674 C C . TYR A 1 91 ? -16.928 -9.819 15.719 1.00 65.62 91 TYR A C 1
ATOM 676 O O . TYR A 1 91 ? -16.043 -9.579 16.542 1.00 65.62 91 TYR A O 1
ATOM 684 N N . GLN A 1 92 ? -18.085 -10.412 16.021 1.00 64.69 92 GLN A N 1
ATOM 685 C CA . GLN A 1 92 ? -18.521 -10.857 17.335 1.00 64.69 92 GLN A CA 1
ATOM 686 C C . GLN A 1 92 ? -18.604 -12.385 17.346 1.00 64.69 92 GLN A C 1
ATOM 688 O O . GLN A 1 92 ? -19.437 -12.983 16.672 1.00 64.69 92 GLN A O 1
ATOM 693 N N . GLY A 1 93 ? -17.746 -13.009 18.151 1.00 50.97 93 GLY A N 1
ATOM 694 C CA . GLY A 1 93 ? -17.766 -14.446 18.413 1.00 50.97 93 GLY A CA 1
ATOM 695 C C . GLY A 1 93 ? -16.544 -14.854 19.227 1.00 50.97 93 GLY A C 1
ATOM 696 O O . GLY A 1 93 ? -15.548 -15.269 18.644 1.00 50.97 93 GLY A O 1
ATOM 697 N N . LYS A 1 94 ? -16.657 -14.716 20.563 1.00 46.78 94 LYS A N 1
ATOM 698 C CA . LYS A 1 94 ? -15.639 -14.830 21.646 1.00 46.78 94 LYS A CA 1
ATOM 699 C C . LYS A 1 94 ? -14.985 -13.529 22.171 1.00 46.78 94 LYS A C 1
ATOM 701 O O . LYS A 1 94 ? -13.992 -13.608 22.884 1.00 46.78 94 LYS A O 1
ATOM 706 N N . GLY A 1 95 ? -15.561 -12.348 21.922 1.00 57.94 95 GLY A N 1
ATOM 707 C CA . GLY A 1 95 ? -15.157 -11.087 22.580 1.00 57.94 95 GLY A CA 1
ATOM 708 C C . GLY A 1 95 ? -14.863 -9.930 21.618 1.00 57.94 95 GLY A C 1
ATOM 709 O O . GLY A 1 95 ? -14.993 -10.084 20.407 1.00 57.94 95 GLY A O 1
ATOM 710 N N . LYS A 1 96 ? -14.506 -8.757 22.166 1.00 51.75 96 LYS A N 1
ATOM 711 C CA . LYS A 1 96 ? -14.202 -7.537 21.395 1.00 51.75 96 LYS A CA 1
ATOM 712 C C . LYS A 1 96 ? -12.954 -7.755 20.528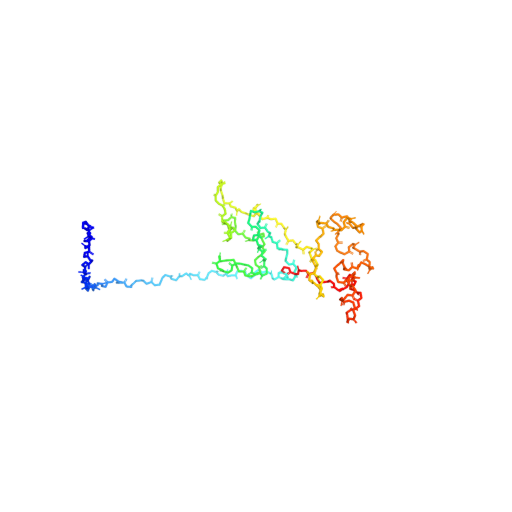 1.00 51.75 96 LYS A C 1
ATOM 714 O O . LYS A 1 96 ? -11.904 -8.157 21.038 1.00 51.75 96 LYS A O 1
ATOM 719 N N . ILE A 1 97 ? -13.045 -7.454 19.231 1.00 54.44 97 ILE A N 1
ATOM 720 C CA . ILE A 1 97 ? -11.857 -7.335 18.380 1.00 54.44 97 ILE A CA 1
ATOM 721 C C . ILE A 1 97 ? -11.160 -6.028 18.720 1.00 54.44 97 ILE A C 1
ATOM 723 O O . ILE A 1 97 ? -11.455 -5.008 18.117 1.00 54.44 97 ILE A O 1
ATOM 727 N N . GLY A 1 98 ? -10.256 -6.065 19.696 1.00 64.50 98 GLY A N 1
ATOM 728 C CA . GLY A 1 98 ? -9.327 -4.966 19.930 1.00 64.50 98 GLY A CA 1
ATOM 729 C C . GLY A 1 98 ? -8.258 -4.899 18.835 1.00 64.50 98 GLY A C 1
ATOM 730 O O . GLY A 1 98 ? -8.376 -5.508 17.766 1.00 64.50 98 GLY A O 1
ATOM 731 N N . LYS A 1 99 ? -7.145 -4.227 19.139 1.00 66.88 99 LYS A N 1
ATOM 732 C CA . LYS A 1 99 ? -5.996 -4.077 18.227 1.00 66.88 99 LYS A CA 1
ATOM 733 C C . LYS A 1 99 ? -5.494 -5.403 17.634 1.00 66.88 99 LYS A C 1
ATOM 735 O O . LYS A 1 99 ? -5.002 -5.421 16.515 1.00 66.88 99 LYS A O 1
ATOM 740 N N . TRP A 1 100 ? -5.709 -6.525 18.330 1.00 77.62 100 TRP A N 1
ATOM 741 C CA . TRP A 1 100 ? -5.332 -7.871 17.888 1.00 77.62 100 TRP A CA 1
ATOM 742 C C . TRP A 1 100 ? -5.911 -8.287 16.528 1.00 77.62 100 TRP A C 1
ATOM 744 O O . TRP A 1 100 ? -5.305 -9.097 15.831 1.00 77.62 100 TRP A O 1
ATOM 754 N N . GLY A 1 101 ? -7.090 -7.798 16.135 1.00 82.94 101 GLY A N 1
ATOM 755 C CA . GLY A 1 101 ? -7.700 -8.172 14.852 1.00 82.94 101 GLY A CA 1
ATOM 756 C C . GLY A 1 101 ? -7.078 -7.480 13.647 1.00 82.94 101 GLY A C 1
ATOM 757 O O . GLY A 1 101 ? -7.440 -7.801 12.515 1.00 82.94 101 GLY A O 1
ATOM 758 N N . PHE A 1 102 ? -6.165 -6.544 13.880 1.00 87.69 102 PHE A N 1
ATOM 759 C CA . PHE A 1 102 ? -5.502 -5.769 12.854 1.00 87.69 102 PHE A CA 1
ATOM 760 C C . PHE A 1 102 ? -4.014 -6.092 12.837 1.00 87.69 102 PHE A C 1
ATOM 762 O O . PHE A 1 102 ? -3.385 -6.275 13.876 1.00 87.69 102 PHE A O 1
ATOM 769 N N . GLU A 1 103 ? -3.465 -6.167 11.638 1.00 88.38 103 GLU A N 1
ATOM 770 C CA . GLU A 1 103 ? -2.033 -6.278 11.400 1.00 88.38 103 GLU A CA 1
ATOM 771 C C . GLU A 1 103 ? -1.521 -4.996 10.758 1.00 88.38 103 GLU A C 1
ATOM 773 O O . GLU A 1 103 ? -2.269 -4.301 10.066 1.00 88.38 103 GLU A O 1
ATOM 778 N N . GLU A 1 104 ? -0.249 -4.689 10.984 1.00 88.69 104 GLU A N 1
ATOM 779 C CA . GLU A 1 104 ? 0.436 -3.627 10.261 1.00 88.69 104 GLU A CA 1
ATOM 780 C C . GLU A 1 104 ? 0.338 -3.882 8.752 1.00 88.69 104 GLU A C 1
ATOM 782 O O . GLU A 1 104 ? 0.659 -4.955 8.236 1.00 88.69 104 GLU A O 1
ATOM 787 N N . TRP A 1 105 ? -0.168 -2.878 8.049 1.00 82.69 105 TRP A N 1
ATOM 788 C CA . TRP A 1 105 ? -0.432 -2.911 6.628 1.00 82.69 105 TRP A CA 1
ATOM 789 C C . TRP A 1 105 ? 0.239 -1.726 5.954 1.00 82.69 105 TRP A C 1
ATOM 791 O O . TRP A 1 105 ? -0.276 -0.610 5.913 1.00 82.69 105 TRP A O 1
ATOM 801 N N . SER A 1 106 ? 1.398 -2.012 5.381 1.00 73.56 106 SER A N 1
ATOM 802 C CA . SER A 1 106 ? 2.066 -1.154 4.416 1.00 73.56 106 SER A CA 1
ATOM 803 C C . SER A 1 106 ? 2.041 -1.891 3.077 1.00 73.56 106 SER A C 1
ATOM 805 O O . SER A 1 106 ? 2.757 -2.885 2.931 1.00 73.56 106 SER A O 1
ATOM 807 N N . PRO A 1 107 ? 1.155 -1.534 2.125 1.00 69.88 107 PRO A N 1
ATOM 808 C CA . PRO A 1 107 ? 1.169 -2.184 0.829 1.00 69.88 107 PRO A CA 1
ATOM 809 C C . PRO A 1 107 ? 2.399 -1.708 0.069 1.00 69.88 107 PRO A C 1
ATOM 811 O O . PRO A 1 107 ? 2.460 -0.595 -0.437 1.00 69.88 107 PRO A O 1
ATOM 814 N N . THR A 1 108 ? 3.362 -2.594 -0.071 1.00 64.88 108 THR A N 1
ATOM 815 C CA . THR A 1 108 ? 4.531 -2.403 -0.918 1.00 64.88 108 THR A CA 1
ATOM 816 C C . THR A 1 108 ? 4.224 -2.775 -2.367 1.00 64.88 108 THR A C 1
ATOM 818 O O . THR A 1 108 ? 4.946 -3.507 -3.041 1.00 64.88 108 THR A O 1
ATOM 821 N N . ARG A 1 109 ? 3.059 -2.337 -2.848 1.00 82.88 109 ARG A N 1
ATOM 822 C CA . ARG A 1 109 ? 2.652 -2.585 -4.224 1.00 82.88 109 ARG A CA 1
ATOM 823 C C . ARG A 1 109 ? 2.995 -1.388 -5.073 1.00 82.88 109 ARG A C 1
ATOM 825 O O . ARG A 1 109 ? 2.764 -0.255 -4.670 1.00 82.88 109 ARG A O 1
ATOM 832 N N . TYR A 1 110 ? 3.495 -1.667 -6.260 1.00 91.56 110 TYR A N 1
ATOM 833 C CA . TYR A 1 110 ? 3.939 -0.650 -7.194 1.00 91.56 110 TYR A CA 1
ATOM 834 C C . TYR A 1 110 ? 3.127 -0.766 -8.472 1.00 91.56 110 TYR A C 1
ATOM 836 O O . TYR A 1 110 ? 3.079 -1.828 -9.090 1.00 91.56 110 TYR A O 1
ATOM 844 N N . LEU A 1 111 ? 2.454 0.314 -8.843 1.00 91.75 111 LEU A N 1
ATOM 845 C CA . LEU A 1 111 ? 1.643 0.421 -10.040 1.00 91.75 111 LEU A CA 1
ATOM 846 C C . LEU A 1 111 ? 2.499 0.971 -11.172 1.00 91.75 111 LEU A C 1
ATOM 848 O O . LEU A 1 111 ? 2.999 2.086 -11.094 1.00 91.75 111 LEU A O 1
ATOM 852 N N . CYS A 1 112 ? 2.627 0.224 -12.257 1.00 92.62 112 CYS A N 1
ATOM 853 C CA . CYS A 1 112 ? 3.150 0.775 -13.493 1.00 92.62 112 CYS A CA 1
ATOM 854 C C . CYS A 1 112 ? 2.240 1.925 -13.949 1.00 92.62 112 CYS A C 1
ATOM 856 O O . CYS A 1 112 ? 1.061 1.698 -14.228 1.00 92.62 112 CYS A O 1
ATOM 858 N N . SER A 1 113 ? 2.789 3.131 -14.080 1.00 89.12 113 SER A N 1
ATOM 859 C CA . SER A 1 113 ? 2.042 4.331 -14.480 1.00 89.12 113 SER A CA 1
ATOM 860 C C . SER A 1 113 ? 1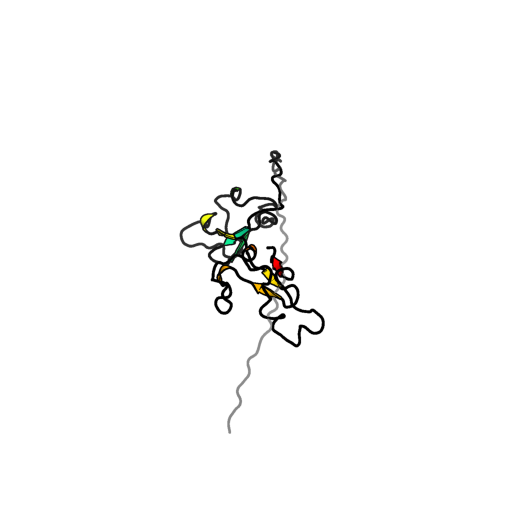.454 4.225 -15.891 1.00 89.12 113 SER A C 1
ATOM 862 O O . SER A 1 113 ? 0.491 4.911 -16.218 1.00 89.12 113 SER A O 1
ATOM 864 N N . MET A 1 114 ? 1.994 3.321 -16.716 1.00 88.69 114 MET A N 1
ATOM 865 C CA . MET A 1 114 ? 1.590 3.156 -18.112 1.00 88.69 114 MET A CA 1
ATOM 866 C C . MET A 1 114 ? 0.483 2.131 -18.345 1.00 88.69 114 MET A C 1
ATOM 868 O O . MET A 1 114 ? -0.407 2.362 -19.155 1.00 88.69 114 MET A O 1
ATOM 872 N N . CYS A 1 115 ? 0.565 0.966 -17.701 1.00 91.19 115 CYS A N 1
ATOM 873 C CA . CYS A 1 115 ? -0.368 -0.142 -17.949 1.00 91.19 115 CYS A CA 1
ATOM 874 C C . CYS A 1 115 ? -1.088 -0.632 -16.698 1.00 91.19 115 CYS A C 1
ATOM 876 O O . CYS A 1 115 ? -1.779 -1.647 -16.746 1.00 91.19 115 CYS A O 1
ATOM 878 N N . SER A 1 116 ? -0.887 0.048 -15.568 1.00 90.19 116 SER A N 1
ATOM 879 C CA . SER A 1 116 ? -1.490 -0.296 -14.282 1.00 90.19 116 SER A CA 1
ATOM 880 C C . SER A 1 116 ? -1.164 -1.709 -13.790 1.00 90.19 116 SER A C 1
ATOM 882 O O . SER A 1 116 ? -1.838 -2.236 -12.907 1.00 90.19 116 SER A O 1
ATOM 884 N N . TYR A 1 117 ? -0.109 -2.331 -14.325 1.00 91.69 117 TYR A N 1
ATOM 885 C CA . TYR A 1 117 ? 0.437 -3.556 -13.760 1.00 91.69 117 TYR A CA 1
ATOM 886 C C . TYR A 1 117 ? 0.863 -3.311 -12.312 1.00 91.69 117 TYR A C 1
ATOM 888 O O . TYR A 1 117 ? 1.561 -2.341 -12.032 1.00 91.69 117 TYR A O 1
ATOM 896 N N . VAL A 1 118 ? 0.465 -4.206 -11.411 1.00 91.50 118 VAL A N 1
ATOM 897 C CA . VAL A 1 118 ? 0.784 -4.113 -9.987 1.00 91.50 118 VAL A CA 1
ATOM 898 C C . VAL A 1 118 ? 1.876 -5.121 -9.648 1.00 91.50 118 VAL A C 1
ATOM 900 O O . VAL A 1 118 ? 1.639 -6.334 -9.636 1.00 91.50 118 VAL A O 1
ATOM 903 N N . TYR A 1 119 ? 3.070 -4.624 -9.341 1.00 91.94 119 TYR A N 1
ATOM 904 C CA . TYR A 1 119 ? 4.095 -5.429 -8.696 1.00 91.94 119 TYR A CA 1
ATOM 905 C C . TYR A 1 119 ? 3.684 -5.697 -7.246 1.00 91.94 119 TYR A C 1
ATOM 907 O O . TYR A 1 119 ? 3.300 -4.781 -6.518 1.00 91.94 119 TYR A O 1
ATOM 915 N N . ASP A 1 120 ? 3.740 -6.964 -6.844 1.00 89.25 120 ASP A N 1
ATOM 916 C CA . ASP A 1 120 ? 3.449 -7.414 -5.486 1.00 89.25 120 ASP A CA 1
ATOM 917 C C . ASP A 1 120 ? 4.678 -8.143 -4.956 1.00 89.25 120 ASP A C 1
ATOM 919 O O . ASP A 1 120 ? 5.015 -9.220 -5.450 1.00 89.25 120 ASP A O 1
ATOM 923 N N . GLU A 1 121 ? 5.325 -7.570 -3.945 1.00 89.94 121 GLU A N 1
ATOM 924 C CA . GLU A 1 121 ? 6.516 -8.142 -3.320 1.00 89.94 121 GLU A CA 1
ATOM 925 C C . GLU A 1 121 ? 6.288 -9.564 -2.831 1.00 89.94 121 GLU A C 1
ATOM 927 O O . GLU A 1 121 ? 7.129 -10.422 -3.065 1.00 89.94 121 GLU A O 1
ATOM 932 N N . LYS A 1 122 ? 5.132 -9.866 -2.218 1.00 85.81 122 LYS A N 1
ATOM 933 C CA . LYS A 1 122 ? 4.846 -11.216 -1.702 1.00 85.81 122 LYS A CA 1
ATOM 934 C C . LYS A 1 122 ? 4.823 -12.248 -2.819 1.00 85.81 122 LYS A C 1
ATOM 936 O O . LYS A 1 122 ? 5.157 -13.404 -2.581 1.00 85.81 122 LYS A O 1
ATOM 941 N N . ARG A 1 123 ? 4.421 -11.836 -4.023 1.00 89.81 123 ARG A N 1
ATOM 942 C CA . ARG A 1 123 ? 4.413 -12.691 -5.210 1.00 89.81 123 ARG A CA 1
ATOM 943 C C . ARG A 1 123 ? 5.786 -12.745 -5.881 1.00 89.81 123 ARG A C 1
ATOM 945 O O . ARG A 1 123 ? 6.181 -13.819 -6.331 1.00 89.81 123 ARG A O 1
ATOM 952 N N . GLY A 1 124 ? 6.487 -11.615 -5.968 1.00 91.38 124 GLY A N 1
ATOM 953 C CA . GLY A 1 124 ? 7.667 -11.461 -6.818 1.00 91.38 124 GLY A CA 1
ATOM 954 C C . GLY A 1 124 ? 7.363 -11.765 -8.293 1.00 91.38 124 GLY A C 1
ATOM 955 O O . GLY A 1 124 ? 6.211 -11.724 -8.740 1.00 91.38 124 GLY A O 1
ATOM 956 N N . GLU A 1 125 ? 8.393 -12.129 -9.057 1.00 92.31 125 GLU A N 1
ATOM 957 C CA . GLU A 1 125 ? 8.273 -12.627 -10.437 1.00 92.31 125 GLU A CA 1
ATOM 958 C C . GLU A 1 125 ? 9.225 -13.814 -10.673 1.00 92.31 125 GLU A C 1
ATOM 960 O O . GLU A 1 125 ? 10.246 -13.669 -11.355 1.00 92.31 125 GLU A O 1
ATOM 965 N N . PRO A 1 126 ? 8.913 -15.013 -10.137 1.00 93.12 126 PRO A N 1
ATOM 966 C CA . PRO A 1 126 ? 9.847 -16.143 -10.148 1.00 93.12 126 PRO A CA 1
ATOM 967 C C . PRO A 1 126 ? 10.309 -16.546 -11.553 1.00 93.12 126 PRO A C 1
ATOM 969 O O . PRO A 1 126 ? 11.479 -16.856 -11.756 1.00 93.12 126 PRO A O 1
ATOM 972 N N . HIS A 1 127 ? 9.418 -16.457 -12.547 1.00 89.50 127 HIS A N 1
ATOM 973 C CA . HIS A 1 127 ? 9.726 -16.744 -13.954 1.00 89.50 127 HIS A CA 1
ATOM 974 C C . HIS A 1 127 ? 10.767 -15.803 -14.574 1.00 89.50 127 HIS A C 1
ATOM 976 O O . HIS A 1 127 ? 11.313 -16.106 -15.630 1.00 89.50 127 HIS A O 1
ATOM 982 N N . ARG A 1 128 ? 11.034 -14.661 -13.937 1.00 86.81 128 ARG A N 1
ATOM 983 C CA . ARG A 1 128 ? 11.999 -13.649 -14.382 1.00 86.81 128 ARG A CA 1
ATOM 984 C C . ARG A 1 128 ? 13.142 -13.477 -13.378 1.00 86.81 128 ARG A C 1
ATOM 986 O O . ARG A 1 128 ? 13.862 -12.490 -13.435 1.00 86.81 128 ARG A O 1
ATOM 993 N N . GLY A 1 129 ? 13.302 -14.428 -12.452 1.00 90.56 129 GLY A N 1
ATOM 994 C CA . GLY A 1 129 ? 14.387 -14.438 -11.468 1.00 90.56 129 GLY A CA 1
ATOM 995 C C . GLY A 1 129 ? 14.151 -13.579 -10.223 1.00 90.56 129 GLY A C 1
ATOM 996 O O . GLY A 1 129 ? 15.021 -13.529 -9.357 1.00 90.56 129 GLY A O 1
ATOM 997 N N . ILE A 1 130 ? 12.983 -12.947 -10.082 1.00 93.75 130 ILE A N 1
ATOM 998 C CA . ILE A 1 130 ? 12.629 -12.153 -8.898 1.00 93.75 130 ILE A CA 1
ATOM 999 C C . ILE A 1 130 ? 11.888 -13.064 -7.921 1.00 93.75 130 ILE A C 1
ATOM 1001 O O . ILE A 1 130 ? 10.780 -13.525 -8.200 1.00 93.75 130 ILE A O 1
ATOM 1005 N N . LYS A 1 131 ? 12.493 -13.355 -6.770 1.00 94.81 131 LYS A N 1
ATOM 1006 C CA . LYS A 1 131 ? 11.916 -14.290 -5.797 1.00 94.81 131 LYS A CA 1
ATOM 1007 C C . LYS A 1 131 ? 10.668 -13.695 -5.123 1.00 94.81 131 LYS A C 1
ATOM 1009 O O . LYS A 1 131 ? 10.557 -12.476 -4.989 1.00 94.81 131 LYS A O 1
ATOM 1014 N N . PRO A 1 132 ? 9.731 -14.536 -4.654 1.00 92.94 132 PRO A N 1
ATOM 1015 C CA . PRO A 1 132 ? 8.682 -14.081 -3.751 1.00 92.94 132 PRO A CA 1
ATOM 1016 C C . PRO A 1 132 ? 9.307 -13.450 -2.501 1.00 92.94 132 PRO A C 1
ATOM 1018 O O . PRO A 1 132 ? 10.256 -13.990 -1.934 1.00 92.94 132 PRO A O 1
ATOM 1021 N N . GLY A 1 133 ? 8.783 -12.305 -2.084 1.00 89.56 133 GLY A N 1
ATOM 1022 C CA . GLY A 1 133 ? 9.293 -11.492 -0.983 1.00 89.56 133 GLY A CA 1
ATOM 1023 C C . GLY A 1 133 ? 10.370 -10.470 -1.366 1.00 89.56 133 GLY A C 1
ATOM 1024 O O . GLY A 1 133 ? 10.803 -9.733 -0.486 1.00 89.56 133 GLY A O 1
ATOM 1025 N N . THR A 1 134 ? 10.815 -10.398 -2.628 1.00 92.00 134 THR A N 1
ATOM 1026 C CA . THR A 1 134 ? 11.758 -9.354 -3.069 1.00 92.00 134 THR A CA 1
ATOM 1027 C C . THR A 1 134 ? 11.081 -7.987 -3.034 1.00 92.00 134 THR A C 1
ATOM 1029 O O . THR A 1 134 ? 10.025 -7.809 -3.648 1.00 92.00 134 THR A O 1
ATOM 1032 N N . LYS A 1 135 ? 11.689 -7.017 -2.344 1.00 91.19 135 LYS A N 1
ATOM 1033 C CA . LYS A 1 135 ? 11.139 -5.664 -2.287 1.00 91.19 135 LYS A CA 1
ATOM 1034 C C . LYS A 1 135 ? 11.280 -4.944 -3.615 1.00 91.19 135 LYS A C 1
ATOM 1036 O O . LYS A 1 135 ? 12.188 -5.248 -4.387 1.00 91.19 135 LYS A O 1
ATOM 1041 N N . PHE A 1 136 ? 10.402 -3.987 -3.894 1.00 90.81 136 PHE A N 1
ATOM 1042 C CA . PHE A 1 136 ? 10.514 -3.218 -5.134 1.00 90.81 136 PHE A CA 1
ATOM 1043 C C . PHE A 1 136 ? 11.811 -2.402 -5.181 1.00 90.81 136 PHE A C 1
ATOM 1045 O O . PHE A 1 136 ? 12.433 -2.285 -6.233 1.00 90.81 136 PHE A O 1
ATOM 1052 N N . GLU A 1 137 ? 12.261 -1.875 -4.042 1.00 89.00 137 GLU A N 1
ATOM 1053 C CA . GLU A 1 137 ? 13.521 -1.138 -3.920 1.00 89.00 137 GLU A CA 1
ATOM 1054 C C . GLU A 1 137 ? 14.727 -2.028 -4.233 1.00 89.00 137 GLU A C 1
ATOM 1056 O O . GLU A 1 137 ? 15.683 -1.546 -4.839 1.00 89.00 137 GLU A O 1
ATOM 1061 N N . ASP A 1 138 ? 14.633 -3.321 -3.917 1.00 93.00 138 ASP A N 1
ATOM 1062 C CA . ASP A 1 138 ? 15.667 -4.328 -4.168 1.00 93.00 138 ASP A CA 1
ATOM 1063 C C . ASP A 1 138 ? 15.652 -4.855 -5.617 1.00 93.00 138 ASP A C 1
ATOM 1065 O O . ASP A 1 138 ? 16.514 -5.651 -5.998 1.00 93.00 138 ASP A O 1
ATOM 1069 N N . LEU A 1 139 ? 14.682 -4.443 -6.446 1.00 92.69 139 LEU A N 1
ATOM 1070 C CA . LEU A 1 139 ? 14.672 -4.806 -7.863 1.00 92.69 139 LEU A CA 1
ATOM 1071 C C . LEU A 1 139 ? 15.856 -4.165 -8.600 1.00 92.69 139 LEU A C 1
ATOM 1073 O O . LEU A 1 139 ? 16.203 -3.019 -8.299 1.00 92.69 139 LEU A O 1
ATOM 1077 N N . PRO A 1 140 ? 16.421 -4.841 -9.614 1.00 92.06 140 PRO A N 1
ATOM 1078 C CA . PRO A 1 140 ? 17.446 -4.261 -10.475 1.00 92.06 140 PRO A CA 1
ATOM 1079 C C . PRO A 1 140 ? 17.013 -2.924 -11.096 1.00 92.06 140 PRO A C 1
ATOM 1081 O O . PRO A 1 140 ? 15.836 -2.730 -11.408 1.00 92.06 140 PRO A O 1
ATOM 1084 N N . ASP A 1 141 ? 17.958 -2.012 -11.326 1.00 88.81 141 ASP A N 1
ATOM 1085 C CA . ASP A 1 141 ? 17.666 -0.708 -11.948 1.00 88.81 141 ASP A CA 1
ATOM 1086 C C . ASP A 1 141 ? 17.186 -0.835 -13.400 1.00 88.81 141 ASP A C 1
ATOM 1088 O O . ASP A 1 141 ? 16.465 0.028 -13.906 1.00 88.81 141 ASP A O 1
ATOM 1092 N N . ASP A 1 142 ? 17.541 -1.938 -14.059 1.00 89.56 142 ASP A N 1
ATOM 1093 C CA . ASP A 1 142 ? 17.073 -2.308 -15.388 1.00 89.56 142 ASP A CA 1
ATOM 1094 C C . ASP A 1 142 ? 15.771 -3.121 -15.360 1.00 89.56 142 ASP A C 1
ATOM 1096 O O . ASP A 1 142 ? 15.335 -3.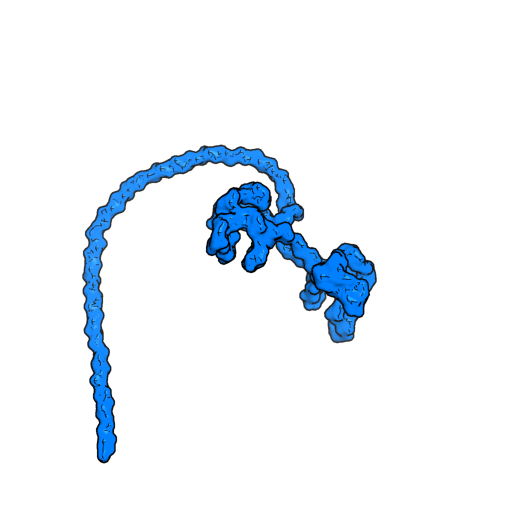587 -16.412 1.00 89.56 142 ASP A O 1
ATOM 1100 N N . TYR A 1 143 ? 15.114 -3.276 -14.201 1.00 92.94 143 TYR A N 1
ATOM 1101 C CA . TYR A 1 143 ? 13.830 -3.967 -14.106 1.00 92.94 143 TYR A CA 1
ATOM 1102 C C . TYR A 1 143 ? 12.815 -3.358 -15.075 1.00 92.94 143 TYR A C 1
ATOM 1104 O O . TYR A 1 143 ? 12.562 -2.153 -15.091 1.00 92.94 143 TYR A O 1
ATOM 1112 N N . VAL A 1 144 ? 12.221 -4.227 -15.890 1.00 92.81 144 VAL A N 1
ATOM 1113 C CA . VAL A 1 144 ? 11.327 -3.860 -16.986 1.00 92.81 144 VAL A CA 1
ATOM 1114 C C . VAL A 1 144 ? 9.920 -4.346 -16.678 1.00 92.81 144 VAL A C 1
ATOM 1116 O O . VAL A 1 144 ? 9.734 -5.542 -16.424 1.00 92.81 144 VAL A O 1
ATOM 1119 N N . CYS A 1 145 ? 8.923 -3.463 -16.802 1.00 93.38 145 CYS A N 1
ATOM 1120 C CA . CYS A 1 145 ? 7.523 -3.838 -16.623 1.00 93.38 145 CYS A CA 1
ATOM 1121 C C . CYS A 1 145 ? 7.169 -5.060 -17.499 1.00 93.38 145 CYS A C 1
ATOM 1123 O O . CYS A 1 145 ? 7.343 -5.007 -18.723 1.00 93.38 145 CYS A O 1
ATOM 1125 N N . PRO A 1 146 ? 6.668 -6.165 -16.918 1.00 92.12 146 PRO A N 1
ATOM 1126 C CA . PRO A 1 146 ? 6.412 -7.396 -17.665 1.00 92.12 146 PRO A CA 1
ATOM 1127 C C . PRO A 1 146 ? 5.249 -7.277 -18.653 1.00 92.12 146 PRO A C 1
ATOM 1129 O O . PRO A 1 146 ? 5.171 -8.076 -19.579 1.00 92.12 146 PRO A O 1
ATOM 1132 N N . VAL A 1 147 ? 4.358 -6.299 -18.466 1.00 90.38 147 VAL A N 1
ATOM 1133 C CA . VAL A 1 147 ? 3.186 -6.099 -19.325 1.00 90.38 147 VAL A CA 1
ATOM 1134 C C . VAL A 1 147 ? 3.539 -5.173 -20.488 1.00 90.38 147 VAL A C 1
ATOM 1136 O O . VAL A 1 147 ? 3.692 -5.625 -21.618 1.00 90.38 147 VAL A O 1
ATOM 1139 N N . CYS A 1 148 ? 3.737 -3.877 -20.238 1.00 89.88 148 CYS A N 1
ATOM 1140 C CA . CYS A 1 148 ? 3.867 -2.903 -21.326 1.00 89.88 148 CYS A CA 1
ATOM 1141 C C . CYS A 1 148 ? 5.230 -2.881 -22.014 1.00 89.88 148 CYS A C 1
ATOM 1143 O O . CYS A 1 148 ? 5.322 -2.509 -23.179 1.00 89.88 148 CYS A O 1
ATOM 1145 N N . ALA A 1 149 ? 6.300 -3.267 -21.325 1.00 85.44 149 ALA A N 1
ATOM 1146 C CA . ALA A 1 149 ? 7.643 -3.151 -21.876 1.00 85.44 149 ALA A CA 1
ATOM 1147 C C . ALA A 1 149 ? 8.141 -4.446 -22.543 1.00 85.44 149 ALA A C 1
ATOM 1149 O O . ALA A 1 149 ? 9.250 -4.475 -23.088 1.00 85.44 149 ALA A O 1
ATOM 1150 N N . GLN A 1 150 ? 7.295 -5.482 -22.555 1.00 76.94 150 GLN A N 1
ATOM 1151 C CA . GLN A 1 150 ? 7.389 -6.639 -23.449 1.00 76.94 150 GLN A CA 1
ATOM 1152 C C . GLN A 1 150 ? 6.364 -6.582 -24.594 1.00 76.94 150 GLN A C 1
ATOM 1154 O O . GLN A 1 150 ? 6.537 -7.287 -25.585 1.00 76.94 150 GLN A O 1
ATOM 1159 N N . ASP A 1 151 ? 5.340 -5.724 -24.506 1.00 80.44 151 ASP A N 1
ATOM 1160 C CA . ASP A 1 151 ? 4.341 -5.570 -25.563 1.00 80.44 151 ASP A CA 1
ATOM 1161 C C . ASP A 1 151 ? 4.847 -4.631 -26.686 1.00 80.44 151 ASP A C 1
ATOM 1163 O O . ASP A 1 151 ? 5.069 -3.434 -26.457 1.00 80.44 151 ASP A O 1
ATOM 1167 N N . PRO A 1 152 ? 5.025 -5.130 -27.926 1.00 73.81 152 PRO A N 1
ATOM 1168 C CA . PRO A 1 152 ? 5.481 -4.314 -29.051 1.00 73.81 152 PRO A CA 1
ATOM 1169 C C . PRO A 1 152 ? 4.488 -3.212 -29.449 1.00 73.81 152 PRO A C 1
ATOM 1171 O O . PRO A 1 152 ? 4.904 -2.203 -30.018 1.00 73.81 152 PRO A O 1
ATOM 1174 N N . LYS A 1 153 ? 3.196 -3.361 -29.139 1.00 75.81 153 LYS A N 1
ATOM 1175 C CA . LYS A 1 153 ? 2.149 -2.381 -29.459 1.00 75.81 153 LYS A CA 1
ATOM 1176 C C . LYS A 1 153 ? 2.144 -1.203 -28.490 1.00 75.81 153 LYS A C 1
ATOM 1178 O O . LYS A 1 153 ? 1.788 -0.100 -28.887 1.00 75.81 153 LYS A O 1
ATOM 1183 N N . ILE A 1 154 ? 2.582 -1.407 -27.246 1.00 71.19 154 ILE A N 1
ATOM 1184 C CA . ILE A 1 154 ? 2.617 -0.346 -26.225 1.00 71.19 154 ILE A CA 1
ATOM 1185 C C . ILE A 1 154 ? 3.918 0.480 -26.317 1.00 71.19 154 ILE A C 1
ATOM 1187 O O . ILE A 1 154 ? 3.947 1.655 -25.949 1.00 71.19 154 ILE A O 1
ATOM 1191 N N . ARG A 1 155 ? 4.992 -0.075 -26.899 1.00 66.88 155 ARG A N 1
ATOM 1192 C CA . ARG A 1 155 ? 6.301 0.600 -27.014 1.00 66.88 155 ARG A CA 1
ATOM 1193 C C . ARG A 1 155 ? 6.409 1.698 -28.072 1.00 66.88 155 ARG A C 1
ATOM 1195 O O . ARG A 1 155 ? 7.347 2.485 -27.968 1.00 66.88 155 ARG A O 1
ATOM 1202 N N . MET A 1 156 ? 5.520 1.765 -29.068 1.00 68.38 156 MET A N 1
ATOM 1203 C CA . MET A 1 156 ? 5.676 2.722 -30.180 1.00 68.38 156 MET A CA 1
ATOM 1204 C C . MET A 1 156 ? 5.606 4.189 -29.735 1.00 68.38 156 MET A C 1
ATOM 1206 O O . MET A 1 156 ? 6.283 5.027 -30.320 1.00 68.38 156 MET A O 1
ATOM 1210 N N . GLN A 1 157 ? 4.840 4.489 -28.683 1.00 71.75 157 GLN A N 1
ATOM 1211 C CA . GLN A 1 157 ? 4.685 5.850 -28.162 1.00 71.75 157 GLN A CA 1
ATOM 1212 C C . GLN A 1 157 ? 5.407 6.070 -26.825 1.00 71.75 157 GLN A C 1
ATOM 1214 O O . GLN A 1 157 ? 5.886 7.169 -26.564 1.00 71.75 157 GLN A O 1
ATOM 1219 N N . PHE A 1 158 ? 5.499 5.037 -25.981 1.00 72.56 158 PHE A N 1
ATOM 1220 C CA . PHE A 1 158 ? 5.927 5.188 -24.585 1.00 72.56 158 PHE A CA 1
ATOM 1221 C C . PHE A 1 158 ? 7.304 4.589 -24.269 1.00 72.56 158 PHE A C 1
ATOM 1223 O O . PHE A 1 158 ? 7.809 4.762 -23.163 1.00 72.56 158 PHE A O 1
ATOM 1230 N N . GLY A 1 159 ? 7.944 3.905 -25.224 1.00 81.69 159 GLY A N 1
ATOM 1231 C CA . GLY A 1 159 ? 9.246 3.274 -24.997 1.00 81.69 159 GLY A CA 1
ATOM 1232 C C . GLY A 1 159 ? 9.205 2.130 -23.971 1.00 81.69 159 GLY A C 1
ATOM 1233 O O . GLY A 1 159 ? 8.145 1.610 -23.626 1.00 81.69 159 GLY A O 1
ATOM 1234 N N . LYS A 1 160 ? 10.382 1.666 -23.520 1.00 85.56 160 LYS A N 1
ATOM 1235 C CA . LYS A 1 160 ? 10.471 0.662 -22.444 1.00 85.56 160 LYS A CA 1
ATOM 1236 C C . LYS A 1 160 ? 10.169 1.330 -21.105 1.00 85.56 160 LYS A C 1
ATOM 1238 O O . LYS A 1 160 ? 10.811 2.312 -20.752 1.00 85.56 160 LYS A O 1
ATOM 1243 N N . VAL A 1 161 ? 9.250 0.743 -20.347 1.00 88.62 161 VAL A N 1
ATOM 1244 C CA . VAL A 1 161 ? 8.950 1.158 -18.975 1.00 88.62 161 VAL A CA 1
ATOM 1245 C C . VAL A 1 161 ? 9.844 0.396 -18.005 1.00 88.62 161 VAL A C 1
ATOM 1247 O O . VAL A 1 161 ? 9.698 -0.818 -17.831 1.00 88.62 161 VAL A O 1
ATOM 1250 N N . PHE A 1 162 ? 10.774 1.127 -17.404 1.00 91.94 162 PHE A N 1
ATOM 1251 C CA . PHE A 1 162 ? 11.710 0.636 -16.397 1.00 91.94 162 PHE A CA 1
ATOM 1252 C C . PHE A 1 162 ? 11.165 0.844 -14.973 1.00 91.94 162 PHE A C 1
ATOM 1254 O O . PHE A 1 162 ? 10.061 1.368 -14.804 1.00 91.94 162 PHE A O 1
ATOM 1261 N N . LYS A 1 163 ? 11.940 0.463 -13.949 1.00 91.38 163 LYS A N 1
ATOM 1262 C CA . LYS A 1 163 ? 11.622 0.608 -12.515 1.00 91.38 163 LYS A CA 1
ATOM 1263 C C . LYS A 1 163 ? 11.090 1.999 -12.142 1.00 91.38 163 LYS A C 1
ATOM 1265 O O . LYS A 1 163 ? 10.197 2.108 -11.314 1.00 91.38 163 LYS A O 1
ATOM 1270 N N . GLN A 1 164 ? 11.578 3.053 -12.794 1.00 90.38 164 GLN A N 1
ATOM 1271 C CA . GLN A 1 164 ? 11.186 4.450 -12.570 1.00 90.38 164 GLN A CA 1
ATOM 1272 C C . GLN A 1 164 ? 9.754 4.764 -13.033 1.00 90.38 164 GLN A C 1
ATOM 1274 O O . GLN A 1 164 ? 9.161 5.733 -12.576 1.00 90.38 164 GLN A O 1
ATOM 1279 N N . GLY A 1 165 ? 9.189 3.961 -13.938 1.00 89.88 165 GLY A N 1
ATOM 1280 C CA . GLY A 1 165 ? 7.808 4.098 -14.410 1.00 89.88 165 GLY A CA 1
ATOM 1281 C C . GLY A 1 165 ? 6.782 3.413 -13.507 1.00 89.88 165 GLY A C 1
ATOM 1282 O O . GLY A 1 165 ? 5.671 3.124 -13.951 1.00 89.88 165 GLY A O 1
ATOM 1283 N N . PHE A 1 166 ? 7.161 3.085 -12.276 1.00 92.12 166 PHE A N 1
ATOM 1284 C CA . PHE A 1 166 ? 6.275 2.527 -11.273 1.00 92.12 166 PHE A CA 1
ATOM 1285 C C . PHE A 1 166 ? 6.097 3.513 -10.132 1.00 92.12 166 PHE A C 1
ATOM 1287 O O . PHE A 1 166 ? 7.061 4.035 -9.577 1.00 92.12 166 PHE A O 1
ATOM 1294 N N . GLU A 1 167 ? 4.849 3.710 -9.749 1.00 89.12 167 GLU A N 1
ATOM 1295 C CA . GLU A 1 167 ? 4.472 4.531 -8.617 1.00 89.12 167 GLU A CA 1
ATOM 1296 C C . GLU A 1 167 ? 4.056 3.617 -7.467 1.00 89.12 167 GLU A C 1
ATOM 1298 O O . GLU A 1 167 ? 3.325 2.646 -7.689 1.00 89.12 167 GLU A O 1
ATOM 1303 N N . PRO A 1 168 ? 4.494 3.885 -6.230 1.00 88.00 168 PRO A N 1
ATOM 1304 C CA . PRO A 1 168 ? 3.970 3.155 -5.092 1.00 88.00 168 PRO A CA 1
ATOM 1305 C C . PRO A 1 168 ? 2.460 3.388 -5.036 1.00 88.00 168 PRO A C 1
ATOM 1307 O O . PRO A 1 168 ? 1.994 4.529 -5.088 1.00 88.00 168 PRO A O 1
ATOM 1310 N N . LEU A 1 169 ? 1.689 2.311 -4.905 1.00 79.94 169 LEU A N 1
ATOM 1311 C CA . LEU A 1 169 ? 0.284 2.407 -4.545 1.00 79.94 169 LEU A CA 1
ATOM 1312 C C . LEU A 1 169 ? 0.230 2.919 -3.113 1.00 79.94 169 LEU A C 1
ATOM 1314 O O . LEU A 1 169 ? 0.217 2.145 -2.155 1.00 79.94 169 LEU A O 1
ATOM 1318 N N . GLN A 1 170 ? 0.229 4.246 -2.986 1.00 61.53 170 GLN A N 1
ATOM 1319 C CA . GLN A 1 170 ? -0.105 4.915 -1.748 1.00 61.53 170 GLN A CA 1
ATOM 1320 C C . GLN A 1 170 ? -1.450 4.360 -1.301 1.00 61.53 170 GLN A C 1
ATOM 1322 O O . GLN A 1 170 ? -2.464 4.468 -1.994 1.00 61.53 170 GLN A O 1
ATOM 1327 N N . ALA A 1 171 ? -1.445 3.729 -0.139 1.00 52.19 171 ALA A N 1
ATOM 1328 C CA . ALA A 1 171 ? -2.657 3.680 0.647 1.00 52.19 171 ALA A CA 1
ATOM 1329 C C . ALA A 1 171 ? -2.989 5.065 1.200 1.00 52.19 171 ALA A C 1
ATOM 1331 O O . ALA A 1 171 ? -2.070 5.911 1.240 1.00 52.19 171 ALA A O 1
#

pLDDT: mean 72.71, std 21.23, range [32.72, 94.81]

Foldseek 3Di:
DDDDDDDDDDDDDDDDDDDDDDDDDDDDDDDPDPDDDDPDDDDDLPDAFWKAQPPPRDIHTLQCFDVVVVTHRNQHLVNDDQQDADPPCSDDDPDGPGSVRIDGDDFLWWAQLQPRDIDHQQPFDVVVPTDRNQGLVNDDQQAWDPPQQPDPVNCPPPHTRTSVRIDGPDD